Protein AF-A0ABD5MZE3-F1 (afdb_monomer_lite)

Structure (mmCIF, N/CA/C/O backbone):
data_AF-A0ABD5MZE3-F1
#
_entry.id   AF-A0ABD5MZE3-F1
#
loop_
_atom_site.group_PDB
_atom_site.id
_atom_site.type_symbol
_atom_site.label_atom_id
_atom_site.label_alt_id
_atom_site.label_comp_id
_atom_site.label_asym_id
_atom_site.label_entity_id
_atom_site.label_seq_id
_atom_site.pdbx_PDB_ins_code
_atom_site.Cartn_x
_atom_site.Cartn_y
_atom_site.Cartn_z
_atom_site.occupancy
_atom_site.B_iso_or_equiv
_atom_site.auth_seq_id
_atom_site.auth_comp_id
_atom_site.auth_asym_id
_atom_site.auth_atom_id
_atom_site.pdbx_PDB_model_num
ATOM 1 N N . MET A 1 1 ? 18.371 -45.241 86.544 1.00 39.81 1 MET A N 1
ATOM 2 C CA . MET A 1 1 ? 17.590 -46.190 85.713 1.00 39.81 1 MET A CA 1
ATOM 3 C C . MET A 1 1 ? 16.150 -45.702 85.708 1.00 39.81 1 MET A C 1
ATOM 5 O O . MET A 1 1 ? 15.563 -45.629 86.771 1.00 39.81 1 MET A O 1
ATOM 9 N N . LYS A 1 2 ? 15.741 -45.013 84.635 1.00 47.88 2 LYS A N 1
ATOM 10 C CA . LYS A 1 2 ? 14.801 -45.508 83.605 1.00 47.88 2 LYS A CA 1
A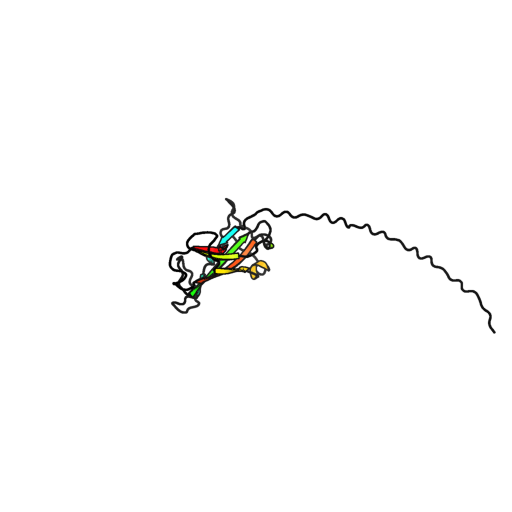TOM 11 C C . LYS A 1 2 ? 13.428 -45.883 84.176 1.00 47.88 2 LYS A C 1
ATOM 13 O O . LYS A 1 2 ? 13.335 -46.931 84.795 1.00 47.88 2 LYS A O 1
ATOM 18 N N . LEU A 1 3 ? 12.415 -45.062 83.879 1.00 40.78 3 LEU A N 1
ATOM 19 C CA . LEU A 1 3 ? 11.068 -45.425 83.389 1.00 40.78 3 LEU A CA 1
ATOM 20 C C . LEU A 1 3 ? 10.283 -44.098 83.211 1.00 40.78 3 LEU A C 1
ATOM 22 O O . LEU A 1 3 ? 10.163 -43.348 84.167 1.00 40.78 3 LEU A O 1
ATOM 26 N N . LEU A 1 4 ? 10.070 -43.593 81.991 1.00 48.19 4 LEU A N 1
ATOM 27 C CA . LEU A 1 4 ? 9.028 -43.942 81.005 1.00 48.19 4 LEU A CA 1
ATOM 28 C C . LEU A 1 4 ? 7.678 -43.240 81.282 1.00 48.19 4 LEU A C 1
ATOM 30 O O . LEU A 1 4 ? 7.154 -43.338 82.382 1.00 48.19 4 LEU A O 1
ATOM 34 N N . ASN A 1 5 ? 7.114 -42.650 80.218 1.00 48.38 5 ASN A N 1
ATOM 35 C CA . ASN A 1 5 ? 5.744 -42.132 80.049 1.00 48.38 5 ASN A CA 1
ATOM 36 C C . ASN A 1 5 ? 5.423 -40.825 80.801 1.00 48.38 5 ASN A C 1
ATOM 38 O O . ASN A 1 5 ? 5.448 -40.759 82.018 1.00 48.38 5 ASN A O 1
ATOM 42 N N . THR A 1 6 ? 5.031 -39.731 80.146 1.00 53.97 6 THR A N 1
ATOM 43 C CA . THR A 1 6 ? 3.863 -39.673 79.256 1.00 53.97 6 THR A CA 1
ATOM 44 C C . THR A 1 6 ? 3.975 -38.447 78.345 1.00 53.97 6 THR A C 1
ATOM 46 O O . THR A 1 6 ? 4.096 -37.319 78.815 1.00 53.97 6 THR A O 1
ATOM 49 N N . ILE A 1 7 ? 3.954 -38.685 77.036 1.00 52.44 7 ILE A N 1
ATOM 50 C CA . ILE A 1 7 ? 3.891 -37.665 75.990 1.00 52.44 7 ILE A CA 1
ATOM 51 C C . ILE A 1 7 ? 2.441 -37.170 75.930 1.00 52.44 7 ILE A C 1
ATOM 53 O O . ILE A 1 7 ? 1.549 -37.934 75.567 1.00 52.44 7 ILE A O 1
ATOM 57 N N . ILE A 1 8 ? 2.196 -35.904 76.272 1.00 54.50 8 ILE A N 1
ATOM 58 C CA . ILE A 1 8 ? 0.940 -35.223 75.936 1.00 54.50 8 ILE A CA 1
ATOM 59 C C . ILE A 1 8 ? 1.116 -34.689 74.514 1.00 54.50 8 ILE A C 1
ATOM 61 O O . ILE A 1 8 ? 1.673 -33.616 74.292 1.00 54.50 8 ILE A O 1
ATOM 65 N N . VAL A 1 9 ? 0.702 -35.500 73.539 1.00 49.22 9 VAL A N 1
ATOM 66 C CA . VAL A 1 9 ? 0.545 -35.080 72.145 1.00 49.22 9 VAL A CA 1
ATOM 67 C C . VAL A 1 9 ? -0.653 -34.137 72.103 1.00 49.22 9 VAL A C 1
ATOM 69 O O . VAL A 1 9 ? -1.803 -34.568 72.154 1.00 49.22 9 VAL A O 1
ATOM 72 N N . LEU A 1 10 ? -0.373 -32.836 72.057 1.00 48.94 10 LEU A N 1
ATOM 73 C CA . LEU A 1 10 ? -1.362 -31.807 71.776 1.00 48.94 10 LEU A CA 1
ATOM 74 C C . LEU A 1 10 ? -1.725 -31.921 70.287 1.00 48.94 10 LEU A C 1
ATOM 76 O O . LEU A 1 10 ? -1.029 -31.405 69.415 1.00 48.94 10 LEU A O 1
ATOM 80 N N . LEU A 1 11 ? -2.779 -32.684 70.001 1.00 49.16 11 LEU A N 1
ATOM 81 C CA . LEU A 1 11 ? -3.374 -32.808 68.677 1.00 49.16 11 LEU A CA 1
ATOM 82 C C . LEU A 1 11 ? -4.042 -31.467 68.335 1.00 49.16 11 LEU A C 1
ATOM 84 O O . LEU A 1 11 ? -5.195 -31.220 68.681 1.00 49.16 11 LEU A O 1
ATOM 88 N N . VAL A 1 12 ? -3.285 -30.569 67.706 1.00 55.06 12 VAL A N 1
ATOM 89 C CA . VAL A 1 12 ? -3.820 -29.362 67.073 1.00 55.06 12 VAL A CA 1
ATOM 90 C C . VAL A 1 12 ? -4.704 -29.835 65.921 1.00 55.06 12 VAL A C 1
ATOM 92 O O . VAL A 1 12 ? -4.203 -30.251 64.879 1.00 55.06 12 VAL A O 1
ATOM 95 N N . LEU A 1 13 ? -6.023 -29.826 66.130 1.00 51.75 13 LEU A N 1
ATOM 96 C CA . LEU A 1 13 ? -6.997 -29.966 65.054 1.00 51.75 13 LEU A CA 1
ATOM 97 C C . LEU A 1 13 ? -6.819 -28.779 64.103 1.00 51.75 13 LEU A C 1
ATOM 99 O O . LEU A 1 13 ? -7.360 -27.698 64.323 1.00 51.75 13 LEU A O 1
ATOM 103 N N . SER A 1 14 ? -6.050 -28.988 63.038 1.00 56.16 14 SER A N 1
ATOM 104 C CA . SER A 1 14 ? -6.080 -28.135 61.862 1.00 56.16 14 SER A CA 1
ATOM 105 C C . SER A 1 14 ? -7.466 -28.262 61.234 1.00 56.16 14 SER A C 1
ATOM 107 O O . SER A 1 14 ? -7.777 -29.258 60.579 1.00 56.16 14 SER A O 1
ATOM 109 N N . THR A 1 15 ? -8.315 -27.263 61.447 1.00 57.91 15 THR A N 1
ATOM 110 C CA . THR A 1 15 ? -9.497 -27.036 60.620 1.00 57.91 15 THR A CA 1
ATOM 111 C C . THR A 1 15 ? -9.011 -26.769 59.199 1.00 57.91 15 THR A C 1
ATOM 113 O O . THR A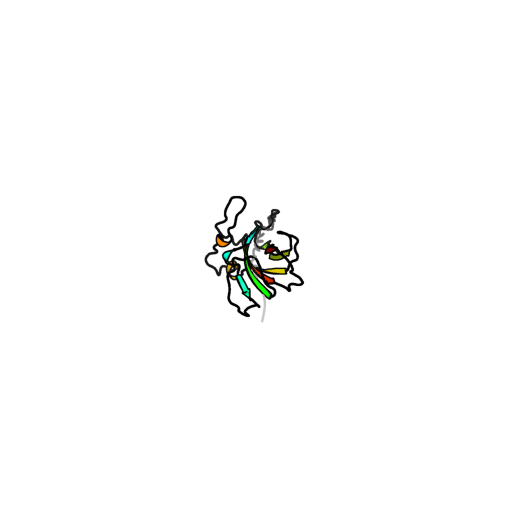 1 15 ? -8.640 -25.645 58.865 1.00 57.91 15 THR A O 1
ATOM 116 N N . ALA A 1 16 ? -8.960 -27.813 58.372 1.00 60.41 16 ALA A N 1
ATOM 117 C CA . ALA A 1 16 ? -8.859 -27.648 56.935 1.00 60.41 16 ALA A CA 1
ATOM 118 C C . ALA A 1 16 ? -10.140 -26.934 56.497 1.00 60.41 16 ALA A C 1
ATOM 120 O O . ALA A 1 16 ? -11.202 -27.545 56.376 1.00 60.41 16 ALA A O 1
ATOM 121 N N . ALA A 1 17 ? -10.056 -25.615 56.343 1.00 59.19 17 ALA A N 1
ATOM 122 C CA . ALA A 1 17 ? -11.059 -24.867 55.619 1.00 59.19 17 ALA A CA 1
ATOM 123 C C . ALA A 1 17 ? -11.023 -25.398 54.185 1.00 59.19 17 ALA A C 1
ATOM 125 O O . ALA A 1 17 ? -10.107 -25.096 53.421 1.00 59.19 17 ALA A O 1
ATOM 126 N N . LEU A 1 18 ? -11.991 -26.245 53.842 1.00 57.44 18 LEU A N 1
ATOM 127 C CA . LEU A 1 18 ? -12.315 -26.549 52.458 1.00 57.44 18 LEU A CA 1
ATOM 128 C C . LEU A 1 18 ? -12.863 -25.253 51.860 1.00 57.44 18 LEU A C 1
ATOM 130 O O . LEU A 1 18 ? -14.063 -24.983 51.891 1.00 57.44 18 LEU A O 1
ATOM 134 N N . ALA A 1 19 ? -11.951 -24.403 51.398 1.00 54.69 19 ALA A N 1
ATOM 135 C CA . ALA A 1 19 ? -12.275 -23.305 50.517 1.00 54.69 19 ALA A CA 1
ATOM 136 C C . ALA A 1 19 ? -12.739 -23.935 49.201 1.00 54.69 19 ALA A C 1
ATOM 138 O O . ALA A 1 19 ? -11.934 -24.264 48.334 1.00 54.69 19 ALA A O 1
ATOM 139 N N . ASN A 1 20 ? -14.047 -24.158 49.085 1.00 55.47 20 ASN A N 1
ATOM 140 C CA . ASN A 1 20 ? -14.674 -24.379 47.794 1.00 55.47 20 ASN A CA 1
ATOM 141 C C . ASN A 1 20 ? -14.509 -23.075 47.017 1.00 55.47 20 ASN A C 1
ATOM 143 O O . ASN A 1 20 ? -15.253 -22.117 47.228 1.00 55.47 20 ASN A O 1
ATOM 147 N N . THR A 1 21 ? -13.493 -23.017 46.162 1.00 57.34 21 THR A N 1
ATOM 148 C CA . THR A 1 21 ? -13.408 -21.989 45.136 1.00 57.34 21 THR A CA 1
ATOM 149 C C . THR A 1 21 ? -14.650 -22.132 44.254 1.00 57.34 21 THR A C 1
ATOM 151 O O . THR A 1 21 ? -14.897 -23.221 43.726 1.00 57.34 21 THR A O 1
ATOM 154 N N . PRO A 1 22 ? -15.490 -21.093 44.102 1.00 57.47 22 PRO A N 1
ATOM 155 C CA . PRO A 1 22 ? -16.496 -21.125 43.059 1.00 57.47 22 PRO A CA 1
ATOM 156 C C . PRO A 1 22 ? -15.753 -21.229 41.727 1.00 57.47 22 PRO A C 1
ATOM 158 O O . PRO A 1 22 ? -14.957 -20.363 41.372 1.00 57.47 22 PRO A O 1
ATOM 161 N N . SER A 1 23 ? -15.980 -22.333 41.018 1.00 54.09 23 SER A N 1
ATOM 162 C CA . SER A 1 23 ? -15.580 -22.487 39.626 1.00 54.09 23 SER A CA 1
ATOM 163 C C . SER A 1 23 ? -16.322 -21.431 38.810 1.00 54.09 23 SER A C 1
ATOM 165 O O . SER A 1 23 ? -17.476 -21.616 38.430 1.00 54.09 23 SER A O 1
ATOM 167 N N . THR A 1 24 ? -15.675 -20.301 38.542 1.00 58.53 24 THR A N 1
ATOM 168 C CA . THR A 1 24 ? -16.068 -19.392 37.461 1.00 58.53 24 THR A CA 1
ATOM 169 C C . THR A 1 24 ? -15.515 -19.954 36.151 1.00 58.53 24 THR A C 1
ATOM 171 O O . THR A 1 24 ? -14.656 -19.358 35.513 1.00 58.53 24 THR A O 1
ATOM 174 N N . GLY A 1 25 ? -15.951 -21.165 35.795 1.00 50.44 25 GLY A N 1
ATOM 175 C CA . GLY A 1 25 ? -15.570 -21.874 34.569 1.00 50.44 25 GLY A CA 1
ATOM 176 C C . GLY A 1 25 ? -16.603 -21.750 33.446 1.00 50.44 25 GLY A C 1
ATOM 177 O O . GLY A 1 25 ? -16.594 -22.548 32.518 1.00 50.44 25 GLY A O 1
ATOM 178 N N . GLY A 1 26 ? -17.530 -20.796 33.546 1.00 54.84 26 GLY A N 1
ATOM 179 C CA . GLY A 1 26 ? -18.487 -20.472 32.491 1.00 54.84 26 GLY A CA 1
ATOM 180 C C . GLY A 1 26 ? -17.958 -19.327 31.644 1.00 54.84 26 GLY A C 1
ATOM 181 O O . GLY A 1 26 ? -18.469 -18.216 31.744 1.00 54.84 26 GLY A O 1
ATOM 182 N N . GLY A 1 27 ? -16.907 -19.579 30.862 1.00 54.22 27 GLY A N 1
ATOM 183 C CA . GLY A 1 27 ? -16.512 -18.656 29.807 1.00 54.22 27 GLY A CA 1
ATOM 184 C C . GLY A 1 27 ? -17.654 -18.586 28.804 1.00 54.22 27 GLY A C 1
ATOM 185 O O . GLY A 1 27 ? -17.896 -19.546 28.075 1.00 54.22 27 GLY A O 1
ATOM 186 N N . VAL A 1 28 ? -18.400 -17.484 28.810 1.00 60.72 28 VAL A N 1
ATOM 187 C CA . VAL A 1 28 ? -19.284 -17.150 27.698 1.00 60.72 28 VAL A CA 1
ATOM 188 C C . VAL A 1 28 ? -18.354 -16.961 26.509 1.00 60.72 28 VAL A C 1
ATOM 190 O O . VAL A 1 28 ? -17.601 -15.992 26.468 1.00 60.72 28 VAL A O 1
ATOM 193 N N . GLY A 1 29 ? -18.323 -17.940 25.606 1.00 56.31 29 GLY A N 1
ATOM 194 C CA . GLY A 1 29 ? -17.610 -17.802 24.346 1.00 56.31 29 GLY A CA 1
ATOM 195 C C . GLY A 1 29 ? -18.248 -16.644 23.599 1.00 56.31 29 GLY A C 1
ATOM 196 O O . GLY A 1 29 ? -19.368 -16.775 23.111 1.00 56.31 29 GLY A O 1
ATOM 197 N N . VAL A 1 30 ? -17.580 -15.494 23.585 1.00 65.25 30 VAL A N 1
ATOM 198 C CA . VAL A 1 30 ? -17.954 -14.395 22.704 1.00 65.25 30 VAL A CA 1
ATOM 199 C C . VAL A 1 30 ? -17.652 -14.893 21.299 1.00 65.25 30 VAL A C 1
ATOM 201 O O . VAL A 1 30 ? -16.492 -15.059 20.928 1.00 65.25 30 VAL A O 1
ATOM 204 N N . VAL A 1 31 ? -18.702 -15.234 20.559 1.00 64.12 31 VAL A N 1
ATOM 205 C CA . VAL A 1 31 ? -18.590 -15.515 19.131 1.00 64.12 31 VAL A CA 1
ATOM 206 C C . VAL A 1 31 ? -18.522 -14.154 18.456 1.00 64.12 31 VAL A C 1
ATOM 208 O O . VAL A 1 31 ? -19.516 -13.435 18.413 1.00 64.12 31 VAL A O 1
ATOM 211 N N . VAL A 1 32 ? -17.325 -13.772 18.021 1.00 69.25 32 VAL A N 1
ATOM 212 C CA . VAL A 1 32 ? -17.129 -12.598 17.171 1.00 69.25 32 VAL A CA 1
ATOM 213 C C . VAL A 1 32 ? -17.484 -13.039 15.756 1.00 69.25 32 VAL A C 1
ATOM 215 O O . VAL A 1 32 ? -16.751 -13.814 15.144 1.00 69.25 32 VAL A O 1
ATOM 218 N N . GLU A 1 33 ? -18.658 -12.634 15.280 1.00 68.88 33 GLU A N 1
ATOM 219 C CA . GLU A 1 33 ? -19.059 -12.832 13.889 1.00 68.88 33 GLU A CA 1
ATOM 220 C C . GLU A 1 33 ? -18.421 -11.719 13.049 1.00 68.88 33 GLU A C 1
ATOM 222 O O . GLU A 1 33 ? -18.617 -10.542 13.339 1.00 68.88 33 GLU A O 1
ATOM 227 N N . THR A 1 34 ? -17.620 -12.089 12.048 1.00 75.12 34 THR A N 1
ATOM 228 C CA . THR A 1 34 ? -17.064 -11.152 11.061 1.00 75.12 34 THR A CA 1
ATOM 229 C C . THR A 1 34 ? -18.099 -10.895 9.971 1.00 75.12 34 THR A C 1
ATOM 231 O O . THR A 1 34 ? -18.736 -11.840 9.497 1.00 75.12 34 THR A O 1
ATOM 234 N N . GLU A 1 35 ? -18.260 -9.642 9.559 1.00 76.81 35 GLU A N 1
ATOM 235 C CA . GLU A 1 35 ? -19.112 -9.278 8.425 1.00 76.81 35 GLU A CA 1
ATOM 236 C C . GLU A 1 35 ? -18.376 -9.577 7.110 1.00 76.81 35 GLU A C 1
ATOM 238 O O . GLU A 1 35 ? -17.153 -9.462 7.037 1.00 76.81 35 GLU A O 1
ATOM 243 N N . ASP A 1 36 ? -19.104 -9.969 6.061 1.00 80.94 36 ASP A N 1
ATOM 244 C CA . ASP A 1 36 ? -18.521 -10.087 4.721 1.00 80.94 36 ASP A CA 1
ATOM 245 C C . ASP A 1 36 ? -18.242 -8.676 4.184 1.00 80.94 36 ASP A C 1
ATOM 247 O O . ASP A 1 36 ? -19.153 -7.962 3.757 1.00 80.94 36 ASP A O 1
ATOM 251 N N . PHE A 1 37 ? -16.986 -8.247 4.291 1.00 85.06 37 PHE A N 1
ATOM 252 C CA . PHE A 1 37 ? -16.518 -6.934 3.873 1.00 85.06 37 PHE A CA 1
ATOM 253 C C . PHE A 1 37 ? -15.337 -7.110 2.926 1.00 85.06 37 PHE A C 1
ATOM 255 O O . PHE A 1 37 ? -14.361 -7.778 3.257 1.00 85.06 37 PHE A O 1
ATOM 262 N N . VAL A 1 38 ? -15.438 -6.517 1.737 1.00 88.12 38 VAL A N 1
ATOM 263 C CA . VAL A 1 38 ? -14.321 -6.462 0.792 1.00 88.12 38 VAL A CA 1
ATOM 264 C C . VAL A 1 38 ? -13.418 -5.311 1.229 1.00 88.12 38 VAL A C 1
ATOM 266 O O . VAL A 1 38 ? -13.930 -4.189 1.315 1.00 88.12 38 VAL A O 1
ATOM 269 N N . PRO A 1 39 ? -12.124 -5.558 1.505 1.00 91.19 39 PRO A N 1
ATOM 270 C CA . PRO A 1 39 ? -11.196 -4.499 1.865 1.00 91.19 39 PRO A CA 1
ATOM 271 C C . PRO A 1 39 ? -11.212 -3.362 0.845 1.00 91.19 39 PRO A C 1
ATOM 273 O O . PRO A 1 39 ? -11.364 -3.576 -0.361 1.00 91.19 39 PRO A O 1
ATOM 276 N N . LEU A 1 40 ? -11.085 -2.141 1.347 1.00 93.56 40 LEU A N 1
ATOM 277 C CA . LEU A 1 40 ? -10.988 -0.943 0.526 1.00 93.56 40 LEU A CA 1
ATOM 278 C C . LEU A 1 40 ? -9.527 -0.532 0.430 1.00 93.56 40 LEU A C 1
ATOM 280 O O . LEU A 1 40 ? -8.804 -0.609 1.418 1.00 93.56 40 LEU A O 1
ATOM 284 N N . ILE A 1 41 ? -9.117 -0.080 -0.750 1.00 93.56 41 ILE A N 1
ATOM 285 C CA . ILE A 1 41 ? -7.751 0.349 -1.020 1.00 93.56 41 ILE A CA 1
ATOM 286 C C . ILE A 1 41 ? -7.753 1.721 -1.688 1.00 93.56 41 ILE A C 1
ATOM 288 O O . ILE A 1 41 ? -8.528 1.977 -2.614 1.00 93.56 41 ILE A O 1
ATOM 292 N N . TRP A 1 42 ? -6.879 2.604 -1.216 1.00 94.56 42 TRP A N 1
ATOM 293 C CA . TRP A 1 42 ? -6.665 3.933 -1.777 1.00 94.56 42 TRP A CA 1
ATOM 294 C C . TRP A 1 42 ? -5.176 4.162 -2.004 1.00 94.56 42 TRP A C 1
ATOM 296 O O . TRP A 1 42 ? -4.354 3.840 -1.151 1.00 94.56 42 TRP A O 1
ATOM 306 N N . MET A 1 43 ? 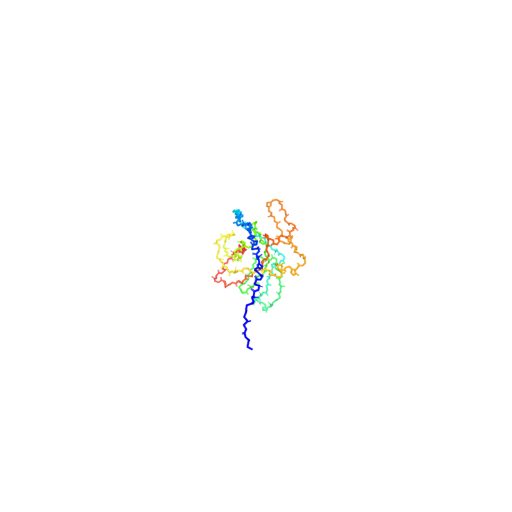-4.827 4.709 -3.163 1.00 91.38 43 MET A N 1
ATOM 307 C CA . MET A 1 43 ? -3.446 5.009 -3.531 1.00 91.38 43 MET A CA 1
ATOM 308 C C . MET A 1 43 ? -3.091 6.433 -3.107 1.00 91.38 43 MET A C 1
ATOM 310 O O . MET A 1 43 ? -3.902 7.342 -3.272 1.00 91.38 43 MET A O 1
ATOM 314 N N . ASP A 1 44 ? -1.878 6.626 -2.596 1.00 90.06 44 ASP A N 1
ATOM 315 C CA . ASP A 1 44 ? -1.309 7.959 -2.410 1.00 90.06 44 ASP A CA 1
ATOM 316 C C . ASP A 1 44 ? -0.644 8.415 -3.715 1.00 90.06 44 ASP A C 1
ATOM 318 O O . ASP A 1 44 ? 0.439 7.944 -4.083 1.00 90.06 44 ASP A O 1
ATOM 322 N N . ASP A 1 45 ? -1.314 9.335 -4.410 1.00 79.75 45 ASP A N 1
ATOM 323 C CA . ASP A 1 45 ? -0.855 9.899 -5.681 1.00 79.75 45 ASP A CA 1
ATOM 324 C C . ASP A 1 45 ? 0.483 10.654 -5.549 1.00 79.75 45 ASP A C 1
ATOM 326 O O . ASP A 1 45 ? 1.258 10.684 -6.510 1.00 79.75 45 ASP A O 1
ATOM 330 N N . ASP A 1 46 ? 0.785 11.221 -4.377 1.00 81.25 46 ASP A N 1
ATOM 331 C CA . ASP A 1 46 ? 1.987 12.027 -4.136 1.00 81.25 46 ASP A CA 1
ATOM 332 C C . ASP A 1 46 ? 3.223 11.154 -3.859 1.00 81.25 46 ASP A C 1
ATOM 334 O O . ASP A 1 46 ? 4.357 11.573 -4.097 1.00 81.25 46 ASP A O 1
ATOM 338 N N . THR A 1 47 ? 3.034 9.915 -3.396 1.00 79.12 47 THR A N 1
ATOM 339 C CA . THR A 1 47 ? 4.154 8.987 -3.127 1.00 79.12 4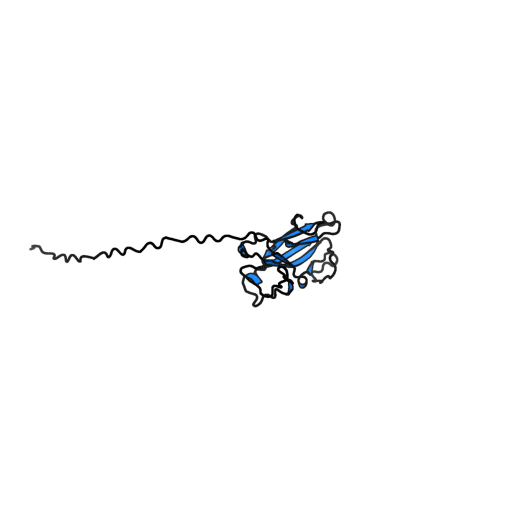7 THR A CA 1
ATOM 340 C C . THR A 1 47 ? 4.625 8.209 -4.344 1.00 79.12 47 THR A C 1
ATOM 342 O O . THR A 1 47 ? 5.653 7.532 -4.269 1.00 79.12 47 THR A O 1
ATOM 345 N N . ARG A 1 48 ? 3.904 8.275 -5.467 1.00 79.88 48 ARG A N 1
ATOM 346 C CA . ARG A 1 48 ? 4.239 7.490 -6.653 1.00 79.88 48 ARG A CA 1
ATOM 347 C C . ARG A 1 48 ? 5.503 8.023 -7.323 1.00 79.88 48 ARG A C 1
ATOM 349 O O . ARG A 1 48 ? 5.475 8.991 -8.084 1.00 79.88 48 ARG A O 1
ATOM 356 N N . VAL A 1 49 ? 6.617 7.333 -7.103 1.00 79.19 49 VAL A N 1
ATOM 357 C CA . VAL A 1 49 ? 7.942 7.741 -7.584 1.00 79.19 49 VAL A CA 1
ATOM 358 C C . VAL A 1 49 ? 8.621 6.646 -8.395 1.00 79.19 49 VAL A C 1
ATOM 360 O O . VAL A 1 49 ? 8.509 5.457 -8.107 1.00 79.19 49 VAL A O 1
ATOM 363 N N . VAL A 1 50 ? 9.382 7.055 -9.412 1.00 76.00 50 VAL A N 1
ATOM 364 C CA . VAL A 1 50 ? 10.304 6.163 -10.128 1.00 76.00 50 VAL A CA 1
ATOM 365 C C . VAL A 1 50 ? 11.660 6.223 -9.425 1.00 76.00 50 VAL A C 1
ATOM 367 O O . VAL A 1 50 ? 12.285 7.285 -9.376 1.00 76.00 50 VAL A O 1
ATOM 370 N N . ARG A 1 51 ? 12.114 5.098 -8.866 1.00 69.81 51 ARG A N 1
ATOM 371 C CA . ARG A 1 51 ? 13.368 5.000 -8.090 1.00 69.81 51 ARG A CA 1
ATOM 372 C C . ARG A 1 51 ? 14.593 4.661 -8.922 1.00 69.81 51 ARG A C 1
ATOM 374 O O . ARG A 1 51 ? 15.706 5.047 -8.565 1.00 69.81 51 ARG A O 1
ATOM 381 N N . HIS A 1 52 ? 14.398 3.931 -10.011 1.00 66.62 52 HIS A N 1
ATOM 382 C CA . HIS A 1 52 ? 15.478 3.498 -10.883 1.00 66.62 52 HIS A CA 1
ATOM 383 C C . HIS A 1 52 ? 15.090 3.759 -12.331 1.00 66.62 52 HIS A C 1
ATOM 385 O O . HIS A 1 52 ? 14.039 3.299 -12.765 1.00 66.62 52 HIS A O 1
ATOM 391 N N . ASN A 1 53 ? 15.932 4.490 -13.064 1.00 65.25 53 ASN A N 1
ATOM 392 C CA . ASN A 1 53 ? 15.787 4.684 -14.501 1.00 65.25 53 ASN A CA 1
ATOM 393 C C . ASN A 1 53 ? 17.025 4.125 -15.226 1.00 65.25 53 ASN A C 1
ATOM 395 O O . ASN A 1 53 ? 18.094 4.745 -15.219 1.00 65.25 53 ASN A O 1
ATOM 399 N N . PRO A 1 54 ? 16.914 2.973 -15.908 1.00 62.38 54 PRO A N 1
ATOM 400 C CA . PRO A 1 54 ? 18.053 2.378 -16.599 1.00 62.38 54 PRO A CA 1
ATOM 401 C C . PRO A 1 54 ? 18.527 3.202 -17.808 1.00 62.38 54 PRO A C 1
ATOM 403 O O . PRO A 1 54 ? 19.649 2.998 -18.273 1.00 62.38 54 PRO A O 1
ATOM 406 N N . ALA A 1 55 ? 17.724 4.148 -18.316 1.00 63.34 55 ALA A N 1
ATOM 407 C CA . ALA A 1 55 ? 18.098 4.982 -19.459 1.00 63.34 55 ALA A CA 1
ATOM 408 C C . ALA A 1 55 ? 19.178 6.028 -19.128 1.00 63.34 55 ALA A C 1
ATOM 410 O O . ALA A 1 55 ? 19.956 6.401 -20.008 1.00 63.34 55 ALA A O 1
ATOM 411 N N . ASP A 1 56 ? 19.236 6.502 -17.882 1.00 64.31 56 ASP A N 1
ATOM 412 C CA . ASP A 1 56 ? 20.250 7.456 -17.411 1.00 64.31 56 ASP A CA 1
ATOM 413 C C . ASP A 1 56 ? 21.187 6.867 -16.342 1.00 64.31 56 ASP A C 1
ATOM 415 O O . ASP A 1 56 ? 22.200 7.488 -16.006 1.00 64.31 56 ASP A O 1
ATOM 419 N N . GLY A 1 57 ? 20.898 5.653 -15.855 1.00 63.56 57 GLY A N 1
ATOM 420 C CA . GLY A 1 57 ? 21.682 4.965 -14.828 1.00 63.56 57 GLY A CA 1
ATOM 421 C C . GLY A 1 57 ? 21.651 5.675 -13.474 1.00 63.56 57 GLY A C 1
ATOM 422 O O . GLY A 1 57 ? 22.516 5.423 -12.630 1.00 63.56 57 GLY A O 1
ATOM 423 N N . SER A 1 58 ? 20.709 6.601 -13.281 1.00 62.38 58 SER A N 1
ATOM 424 C CA . SER A 1 58 ? 20.564 7.371 -12.059 1.00 62.38 58 SER A CA 1
ATOM 425 C C . SER A 1 58 ? 19.562 6.714 -11.109 1.00 62.38 58 SER A C 1
ATOM 427 O O . SER A 1 58 ? 18.572 6.106 -11.511 1.00 62.38 58 SER A O 1
ATOM 429 N N . TRP A 1 59 ? 19.833 6.880 -9.817 1.00 63.47 59 TRP A N 1
ATOM 430 C CA . TRP A 1 59 ? 18.899 6.597 -8.722 1.00 63.47 59 TRP A CA 1
ATOM 431 C C . TRP A 1 59 ? 18.124 7.861 -8.324 1.00 63.47 59 TRP A C 1
ATOM 433 O O . TRP A 1 59 ? 17.699 8.007 -7.178 1.00 63.47 59 TRP A O 1
ATOM 443 N N . GLN A 1 60 ? 18.062 8.854 -9.220 1.00 60.06 60 GLN A N 1
ATOM 444 C CA . GLN A 1 60 ? 17.384 10.108 -8.927 1.00 60.06 60 GLN A CA 1
ATOM 445 C C . GLN A 1 60 ? 15.878 9.886 -8.999 1.00 60.06 60 GLN A C 1
ATOM 447 O O . GLN A 1 60 ? 15.355 9.471 -10.028 1.00 60.06 60 GLN A O 1
ATOM 452 N N . LEU A 1 61 ? 15.202 10.205 -7.896 1.00 57.75 61 LEU A N 1
ATOM 453 C CA . LEU A 1 61 ? 13.750 10.252 -7.814 1.00 57.75 61 LEU A CA 1
ATOM 454 C C . LEU A 1 61 ? 13.258 11.339 -8.772 1.00 57.75 61 LEU A C 1
ATOM 456 O O . LEU A 1 61 ? 13.461 12.530 -8.524 1.00 57.75 61 LEU A O 1
ATOM 460 N N . VAL A 1 62 ? 12.664 10.933 -9.890 1.00 63.41 62 VAL A N 1
ATOM 461 C CA . VAL A 1 62 ? 11.993 11.857 -10.806 1.00 63.41 62 VAL A CA 1
ATOM 462 C C . VAL A 1 62 ? 10.501 11.610 -10.669 1.00 63.41 62 VAL A C 1
ATOM 464 O O . VAL A 1 62 ? 9.982 10.618 -11.179 1.00 63.41 62 VAL A O 1
ATOM 467 N N . GLU A 1 63 ? 9.809 12.518 -9.984 1.00 57.31 63 GLU A N 1
ATOM 468 C CA . GLU A 1 63 ? 8.348 12.582 -10.026 1.00 57.31 63 GLU A CA 1
ATOM 469 C C . GLU A 1 63 ? 7.910 12.762 -11.487 1.00 57.31 63 GLU A C 1
ATOM 471 O O . GLU A 1 63 ? 8.374 13.663 -12.200 1.00 57.31 63 GLU A O 1
ATOM 476 N N . ARG A 1 64 ? 7.047 11.866 -11.970 1.00 62.00 64 ARG A N 1
ATOM 477 C CA . ARG A 1 64 ? 6.550 11.879 -13.348 1.00 62.00 64 ARG A CA 1
ATOM 478 C C . ARG A 1 64 ? 5.034 11.977 -13.349 1.00 62.00 64 ARG A C 1
ATOM 480 O O . ARG A 1 64 ? 4.344 11.123 -12.820 1.00 62.00 64 ARG A O 1
ATOM 487 N N . ILE A 1 65 ? 4.531 12.988 -14.057 1.00 57.44 65 ILE A N 1
ATOM 488 C CA . ILE A 1 65 ? 3.094 13.190 -14.310 1.00 57.44 65 ILE A CA 1
ATOM 489 C C . ILE A 1 65 ? 2.569 12.184 -15.363 1.00 57.44 65 ILE A C 1
ATOM 491 O O . ILE A 1 65 ? 1.366 11.994 -15.521 1.00 57.44 65 ILE A O 1
ATOM 495 N N . SER A 1 66 ? 3.462 11.537 -16.121 1.00 63.25 66 SER A N 1
ATOM 496 C CA . SER A 1 66 ? 3.098 10.606 -17.195 1.00 63.25 66 SER A CA 1
ATOM 497 C C . SER A 1 66 ? 2.931 9.169 -16.689 1.00 63.25 66 SER A C 1
ATOM 499 O O . SER A 1 66 ? 3.805 8.656 -16.003 1.00 63.25 66 SER A O 1
ATOM 501 N N . ASN A 1 67 ? 1.869 8.483 -17.121 1.00 64.38 67 ASN A N 1
ATOM 502 C CA . ASN A 1 67 ? 1.527 7.114 -16.703 1.00 64.38 67 ASN A CA 1
ATOM 503 C C . ASN A 1 67 ? 2.210 5.997 -17.531 1.00 64.38 67 ASN A C 1
ATOM 505 O O . ASN A 1 67 ? 1.606 4.958 -17.774 1.00 64.38 67 ASN A O 1
ATOM 509 N N . TYR A 1 68 ? 3.429 6.214 -18.032 1.00 68.81 68 TYR A N 1
ATOM 510 C CA . TYR A 1 68 ? 4.196 5.175 -18.734 1.00 68.81 68 TYR A CA 1
ATOM 511 C C . TYR A 1 68 ? 5.446 4.809 -17.937 1.00 68.81 68 TYR A C 1
ATOM 513 O O . TYR A 1 68 ? 6.001 5.651 -17.232 1.00 68.81 68 TYR A O 1
ATOM 521 N N . ALA A 1 69 ? 5.900 3.571 -18.104 1.00 74.06 69 ALA A N 1
ATOM 522 C CA . ALA A 1 69 ? 7.099 3.045 -17.475 1.00 74.06 69 ALA A CA 1
ATOM 523 C C . ALA A 1 69 ? 7.961 2.308 -18.506 1.00 74.06 69 ALA A C 1
ATOM 525 O O . ALA A 1 69 ? 7.438 1.742 -19.471 1.00 74.06 69 ALA A O 1
ATOM 526 N N . PHE A 1 70 ? 9.277 2.354 -18.332 1.00 73.56 70 PHE A N 1
ATOM 527 C CA . PHE A 1 70 ? 10.239 1.675 -19.195 1.00 73.56 70 PHE A CA 1
ATOM 528 C C . PHE A 1 70 ? 10.762 0.392 -18.551 1.00 73.56 70 PHE A C 1
ATOM 530 O O . PHE A 1 70 ? 10.832 0.272 -17.334 1.00 73.56 70 PHE A O 1
ATOM 537 N N . GLU A 1 71 ? 11.172 -0.555 -19.394 1.00 77.38 71 GLU A N 1
ATOM 538 C CA . GLU A 1 71 ? 11.843 -1.787 -18.973 1.00 77.38 71 GLU A CA 1
ATOM 539 C C . GLU A 1 71 ? 13.004 -1.487 -18.013 1.00 77.38 71 GLU A C 1
ATOM 541 O O . GLU A 1 71 ? 13.883 -0.679 -18.325 1.00 77.38 71 GLU A O 1
ATOM 546 N N . GLY A 1 72 ? 13.000 -2.158 -16.860 1.00 78.44 72 GLY A N 1
ATOM 547 C CA . GLY A 1 72 ? 13.971 -2.011 -15.779 1.00 78.44 72 GLY A CA 1
ATOM 548 C C . GLY A 1 72 ? 13.736 -0.813 -14.853 1.00 78.44 72 GLY A C 1
ATOM 549 O O . GLY A 1 72 ? 14.554 -0.593 -13.954 1.00 78.44 72 GLY A O 1
ATOM 550 N N . GLU A 1 73 ? 12.667 -0.033 -15.052 1.00 81.94 73 GLU A N 1
ATOM 551 C CA . GLU A 1 73 ? 12.249 0.969 -14.071 1.00 81.94 73 GLU A CA 1
ATOM 552 C C . GLU A 1 73 ? 11.595 0.309 -12.855 1.00 81.94 73 GLU A C 1
ATOM 554 O O . GLU A 1 73 ? 10.839 -0.653 -12.985 1.00 81.94 73 GLU A O 1
ATOM 559 N N . THR A 1 74 ? 11.867 0.859 -11.672 1.00 84.69 74 THR A N 1
ATOM 560 C CA . THR A 1 74 ? 11.174 0.486 -10.433 1.00 84.69 74 THR A CA 1
ATOM 561 C C . THR A 1 74 ? 10.305 1.649 -9.986 1.00 84.69 74 THR A C 1
ATOM 563 O O . THR A 1 74 ? 10.801 2.769 -9.826 1.00 84.69 74 THR A O 1
ATOM 566 N N . ILE A 1 75 ? 9.019 1.378 -9.802 1.00 85.62 75 ILE A N 1
ATOM 567 C CA . ILE A 1 75 ? 8.016 2.318 -9.312 1.00 85.62 75 ILE A CA 1
ATOM 568 C C . ILE A 1 75 ? 7.687 1.921 -7.882 1.00 85.62 75 ILE A C 1
ATOM 570 O O . ILE A 1 75 ? 7.427 0.751 -7.619 1.00 85.62 75 ILE A O 1
ATOM 574 N N . GLU A 1 76 ? 7.676 2.891 -6.983 1.00 89.19 76 GLU A N 1
ATOM 575 C CA . GLU A 1 76 ? 7.245 2.701 -5.602 1.00 89.19 76 GLU A CA 1
ATOM 576 C C . GLU A 1 76 ? 6.135 3.690 -5.267 1.00 89.19 76 GLU A C 1
ATOM 578 O O . GLU A 1 76 ? 6.143 4.818 -5.765 1.00 89.19 76 GLU A O 1
ATOM 583 N N . TRP A 1 77 ? 5.166 3.254 -4.471 1.00 91.12 77 TRP A N 1
ATOM 584 C CA . TRP A 1 77 ? 4.070 4.084 -3.973 1.00 91.12 77 TRP A CA 1
ATOM 585 C C . TRP A 1 77 ? 3.469 3.461 -2.717 1.00 91.12 77 TRP A C 1
ATOM 587 O O . TRP A 1 77 ? 3.658 2.275 -2.446 1.00 91.12 77 TRP A O 1
ATOM 597 N N . GLN A 1 78 ? 2.716 4.262 -1.973 1.00 93.62 78 GLN A N 1
ATOM 598 C CA . GLN A 1 78 ? 2.006 3.811 -0.786 1.00 93.62 78 GLN A CA 1
ATOM 599 C C . GLN A 1 78 ? 0.521 3.617 -1.074 1.00 93.62 78 GLN A C 1
ATOM 601 O O . GLN A 1 78 ? -0.088 4.342 -1.870 1.00 93.62 78 GLN A O 1
ATOM 606 N N . VAL A 1 79 ? -0.073 2.649 -0.385 1.00 94.94 79 VAL A N 1
ATOM 607 C CA . VAL A 1 79 ? -1.519 2.417 -0.390 1.00 94.94 79 VAL A CA 1
ATOM 608 C C . VAL A 1 79 ? -2.047 2.350 1.036 1.00 94.94 79 VAL A C 1
ATOM 610 O O . VAL A 1 79 ? -1.413 1.767 1.911 1.00 94.94 79 VAL A O 1
ATOM 613 N N . LEU A 1 80 ? -3.212 2.947 1.264 1.00 96.38 80 LEU A N 1
ATOM 614 C CA . LEU A 1 80 ? -3.997 2.799 2.482 1.00 96.38 80 LEU A CA 1
ATOM 615 C C . LEU A 1 80 ? -5.015 1.690 2.245 1.00 96.38 80 LEU A C 1
ATOM 617 O O . LEU A 1 80 ? -5.838 1.795 1.334 1.00 96.38 80 LEU A O 1
ATOM 621 N N . VAL A 1 81 ? -4.973 0.652 3.070 1.00 96.38 81 VAL A N 1
ATOM 622 C CA . VAL A 1 81 ? -5.909 -0.471 3.032 1.00 96.38 81 VAL A CA 1
ATOM 623 C C . VAL A 1 81 ? -6.752 -0.447 4.297 1.00 96.38 81 VAL A C 1
ATOM 625 O O . VAL A 1 81 ? -6.221 -0.263 5.389 1.00 96.38 81 VAL A O 1
ATOM 628 N N . MET A 1 82 ? -8.060 -0.640 4.154 1.00 95.62 82 MET A N 1
ATOM 629 C CA . MET A 1 82 ? -9.001 -0.727 5.266 1.00 95.62 82 MET A CA 1
ATOM 630 C C . MET A 1 82 ? -9.824 -2.009 5.189 1.00 95.62 82 MET A C 1
ATOM 632 O O . MET A 1 82 ? -10.473 -2.279 4.176 1.00 95.62 82 MET A O 1
ATOM 636 N N . ASP A 1 83 ? -9.895 -2.731 6.303 1.00 94.38 83 ASP A N 1
ATOM 637 C CA . ASP A 1 83 ? -10.846 -3.817 6.528 1.00 94.38 83 ASP A CA 1
ATOM 638 C C . ASP A 1 83 ? -11.633 -3.542 7.816 1.00 94.38 83 ASP A C 1
ATOM 640 O O . ASP A 1 83 ? -11.073 -3.400 8.902 1.00 94.38 83 ASP A O 1
ATOM 644 N N . LYS A 1 84 ? -12.965 -3.499 7.712 1.00 92.56 84 LYS A N 1
ATOM 645 C CA . LYS A 1 84 ? -13.850 -3.300 8.871 1.00 92.56 84 LYS A CA 1
ATOM 646 C C . LYS A 1 84 ? -13.730 -4.398 9.926 1.00 92.56 84 LYS A C 1
ATOM 648 O O . LYS A 1 84 ? -14.120 -4.177 11.069 1.00 92.56 84 LYS A O 1
ATOM 653 N N . ASN A 1 85 ? -13.256 -5.581 9.545 1.00 91.50 85 ASN A N 1
ATOM 654 C CA . ASN A 1 85 ? -13.070 -6.703 10.457 1.00 91.50 85 ASN A CA 1
ATOM 655 C C . ASN A 1 85 ? -11.719 -6.682 11.183 1.00 91.50 85 ASN A C 1
ATOM 657 O O . ASN A 1 85 ? -11.477 -7.584 11.988 1.00 91.50 85 ASN A O 1
ATOM 661 N N . GLY A 1 86 ? -10.877 -5.690 10.895 1.00 91.19 86 GLY A N 1
ATOM 662 C CA . GLY A 1 86 ? -9.573 -5.503 11.506 1.00 91.19 86 GLY A CA 1
ATOM 663 C C . GLY A 1 86 ? -8.423 -5.731 10.530 1.00 91.19 86 GLY A C 1
ATOM 664 O O . GLY A 1 86 ? -8.496 -6.576 9.633 1.00 91.19 86 GLY A O 1
ATOM 665 N N . VAL A 1 87 ? -7.335 -4.993 10.733 1.00 91.56 87 VAL A N 1
ATOM 666 C CA . VAL A 1 87 ? -6.105 -5.078 9.935 1.00 91.56 87 VAL A CA 1
ATOM 667 C C . VAL A 1 87 ? -5.534 -6.497 9.906 1.00 91.56 87 VAL A C 1
ATOM 669 O O . VAL A 1 87 ? -5.007 -6.942 8.891 1.00 91.56 87 VAL A O 1
ATOM 672 N N . GLU A 1 88 ? -5.715 -7.282 10.972 1.00 89.75 88 GLU A N 1
ATOM 673 C CA . GLU A 1 88 ? -5.232 -8.664 11.047 1.00 89.75 88 GLU A CA 1
ATOM 674 C C . GLU A 1 88 ? -5.991 -9.639 10.132 1.00 89.75 88 GLU A C 1
ATOM 676 O O . GLU A 1 88 ? -5.628 -10.817 10.031 1.00 89.75 88 GLU A O 1
ATOM 681 N N . LYS A 1 89 ? -7.084 -9.186 9.505 1.00 90.75 89 LYS A N 1
ATOM 682 C CA . LYS A 1 89 ? -7.839 -9.944 8.500 1.00 90.75 89 LYS A CA 1
ATOM 683 C C . LYS A 1 89 ? -7.329 -9.709 7.082 1.00 90.75 89 LYS A C 1
ATOM 685 O O . LYS A 1 89 ? -7.571 -10.572 6.231 1.00 90.75 89 LYS A O 1
ATOM 690 N N . ILE A 1 90 ? -6.568 -8.636 6.857 1.00 90.75 90 ILE A N 1
ATOM 691 C CA . ILE A 1 90 ? -5.865 -8.387 5.600 1.00 90.75 90 ILE A CA 1
ATOM 692 C C . ILE A 1 90 ? -4.789 -9.468 5.458 1.00 90.75 90 ILE A C 1
ATOM 694 O O . ILE A 1 90 ? -3.875 -9.579 6.274 1.00 90.75 90 ILE A O 1
ATOM 698 N N . ARG A 1 91 ? -4.948 -10.342 4.460 1.00 89.62 91 ARG A N 1
ATOM 699 C CA . ARG A 1 91 ? -4.070 -11.512 4.290 1.00 89.62 91 ARG A CA 1
ATOM 700 C C . ARG A 1 91 ? -2.803 -11.191 3.522 1.00 89.62 91 ARG A C 1
ATOM 702 O O . ARG A 1 91 ? -1.751 -11.722 3.863 1.00 89.62 91 ARG A O 1
ATOM 709 N N . ASP A 1 92 ? -2.960 -10.430 2.453 1.00 91.62 92 ASP A N 1
ATOM 710 C CA . ASP A 1 92 ? -1.908 -10.064 1.521 1.00 91.62 92 ASP A CA 1
ATOM 711 C C . ASP A 1 92 ? -2.366 -8.814 0.770 1.00 91.62 92 ASP A C 1
ATOM 713 O O . ASP A 1 92 ? -3.575 -8.618 0.611 1.00 91.62 92 ASP A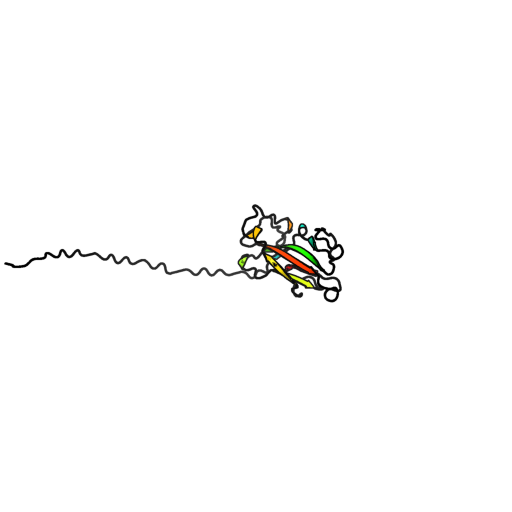 O 1
ATOM 717 N N . VAL A 1 93 ? -1.409 -7.998 0.345 1.00 93.44 93 VAL A N 1
ATOM 718 C CA . VAL A 1 93 ? -1.635 -6.835 -0.516 1.00 93.44 93 VAL A CA 1
ATOM 719 C C . VAL A 1 93 ? -0.611 -6.933 -1.624 1.00 93.44 93 VAL A C 1
ATOM 721 O O . VAL A 1 93 ? 0.585 -7.046 -1.352 1.00 93.44 93 VAL A O 1
ATOM 724 N N . TYR A 1 94 ? -1.057 -6.925 -2.870 1.00 93.69 94 TYR A N 1
ATOM 725 C CA . TYR A 1 94 ? -0.164 -7.169 -3.996 1.00 93.69 94 TYR A CA 1
ATOM 726 C C . TYR A 1 94 ? -0.505 -6.301 -5.196 1.00 93.69 94 TYR A C 1
ATOM 728 O O . TYR A 1 94 ? -1.619 -5.816 -5.368 1.00 93.69 94 TYR A O 1
ATOM 736 N N . VAL A 1 95 ? 0.488 -6.104 -6.051 1.00 90.69 95 VAL A N 1
ATOM 737 C CA . VAL A 1 95 ? 0.360 -5.377 -7.304 1.00 90.69 95 VAL A CA 1
ATOM 738 C C . VAL A 1 95 ? 0.087 -6.364 -8.426 1.00 90.69 95 VAL A C 1
ATOM 740 O O . VAL A 1 95 ? 0.832 -7.327 -8.629 1.00 90.69 95 VAL A O 1
ATOM 743 N N . THR A 1 96 ? -0.951 -6.079 -9.200 1.00 89.00 96 THR A N 1
ATOM 744 C CA . THR A 1 96 ? -1.269 -6.785 -10.434 1.00 89.00 96 THR A CA 1
ATOM 745 C C . THR A 1 96 ? -1.041 -5.897 -11.651 1.00 89.00 96 THR A C 1
ATOM 747 O O . THR A 1 96 ? -1.155 -4.664 -11.592 1.00 89.00 96 THR A O 1
ATOM 750 N N . ILE A 1 97 ? -0.713 -6.533 -12.778 1.00 84.94 97 ILE A N 1
ATOM 751 C CA . ILE A 1 97 ? -0.580 -5.858 -14.069 1.00 84.94 97 ILE A CA 1
ATOM 752 C C . ILE A 1 97 ? -1.424 -6.552 -15.123 1.00 84.94 97 ILE A C 1
ATOM 754 O O . ILE A 1 97 ? -1.296 -7.750 -15.369 1.00 84.94 97 ILE A O 1
ATOM 758 N N . GLY A 1 98 ? -2.241 -5.781 -15.839 1.00 83.44 98 GLY A N 1
ATOM 759 C CA . GLY A 1 98 ? -2.960 -6.339 -16.976 1.00 83.44 98 GLY A CA 1
ATOM 760 C C . GLY A 1 98 ? -3.621 -5.332 -17.897 1.00 83.44 98 GLY A C 1
ATOM 761 O O . GLY A 1 98 ? -3.595 -4.123 -17.697 1.00 83.44 98 GLY A O 1
ATOM 762 N N . THR A 1 99 ? -4.207 -5.855 -18.970 1.00 81.19 99 THR A N 1
ATOM 763 C CA . THR A 1 99 ? -4.852 -5.039 -20.017 1.00 81.19 99 THR A CA 1
ATOM 764 C C . THR A 1 99 ? -6.229 -4.511 -19.604 1.00 81.19 99 THR A C 1
ATOM 766 O O . THR A 1 99 ? -6.786 -3.632 -20.262 1.00 81.19 99 THR A O 1
ATOM 769 N N . THR A 1 100 ? -6.775 -5.023 -18.500 1.00 81.69 100 THR A N 1
ATOM 770 C CA . THR A 1 100 ? -8.051 -4.609 -17.918 1.00 81.69 100 THR A CA 1
ATOM 771 C C . THR A 1 100 ? -7.838 -3.997 -16.544 1.00 81.69 100 THR A C 1
ATOM 773 O O . THR A 1 100 ? -7.063 -4.513 -15.744 1.00 81.69 100 THR A O 1
ATOM 776 N N . GLN A 1 101 ? -8.556 -2.914 -16.263 1.00 77.69 101 GLN A N 1
ATOM 777 C CA . GLN A 1 101 ? -8.573 -2.300 -14.943 1.00 77.69 101 GLN A CA 1
ATOM 778 C C . GLN A 1 101 ? -9.379 -3.177 -13.971 1.00 77.69 101 GLN A C 1
ATOM 780 O O . GLN A 1 101 ? -10.554 -3.450 -14.228 1.00 77.69 101 GLN A O 1
ATOM 785 N N . GLY A 1 102 ? -8.759 -3.583 -12.861 1.00 71.75 102 GLY A N 1
ATOM 786 C CA . GLY A 1 102 ? -9.390 -4.347 -11.780 1.00 71.75 102 GLY A CA 1
ATOM 787 C C . GLY A 1 102 ? -8.866 -5.777 -11.634 1.00 71.75 102 GLY A C 1
ATOM 788 O O . GLY A 1 102 ? -7.927 -6.175 -12.318 1.00 71.75 102 GLY A O 1
ATOM 789 N N . ALA A 1 103 ? -9.516 -6.528 -10.742 1.00 76.12 103 ALA A N 1
ATOM 790 C CA . ALA A 1 103 ? -9.066 -7.838 -10.286 1.00 76.12 103 ALA A CA 1
ATOM 791 C C . ALA A 1 103 ? -8.999 -8.916 -11.376 1.00 76.12 103 ALA A C 1
ATOM 793 O O . ALA A 1 103 ? -9.824 -8.959 -12.296 1.00 76.12 103 ALA A O 1
ATOM 794 N N . GLY A 1 104 ? -8.065 -9.854 -11.196 1.00 71.06 104 GLY A N 1
ATOM 795 C CA . GLY A 1 104 ? -7.897 -11.034 -12.056 1.00 71.06 104 GLY A CA 1
ATOM 796 C C . GLY A 1 104 ? -6.739 -10.948 -13.051 1.00 71.06 104 GLY A C 1
ATOM 797 O O . GLY A 1 104 ? -6.643 -11.794 -13.941 1.00 71.06 104 GLY A O 1
ATOM 798 N N . ASN A 1 105 ? -5.883 -9.943 -12.895 1.00 82.88 105 ASN A N 1
ATOM 799 C CA . ASN A 1 105 ? -4.592 -9.853 -13.561 1.00 82.88 105 ASN A CA 1
ATOM 800 C C . ASN A 1 105 ? -3.536 -10.692 -12.815 1.00 82.88 105 ASN A C 1
ATOM 802 O O . ASN A 1 105 ? -3.752 -11.101 -11.672 1.00 82.88 105 ASN A O 1
ATOM 806 N N . ASP A 1 106 ? -2.405 -10.963 -13.466 1.00 84.69 106 ASP A N 1
ATOM 807 C CA . ASP A 1 106 ? -1.315 -11.709 -12.838 1.00 84.69 106 ASP A CA 1
ATOM 808 C C . ASP A 1 106 ? -0.650 -10.855 -11.746 1.00 84.69 106 ASP A C 1
ATOM 810 O O . ASP A 1 106 ? -0.509 -9.635 -11.881 1.00 84.69 106 ASP A O 1
ATOM 814 N N . ILE A 1 107 ? -0.286 -11.508 -10.639 1.00 87.38 107 ILE A N 1
ATOM 815 C CA . ILE A 1 107 ? 0.428 -10.878 -9.526 1.00 87.38 107 ILE A CA 1
ATOM 816 C C . ILE A 1 107 ? 1.883 -10.687 -9.938 1.00 87.38 107 ILE A C 1
ATOM 818 O O . ILE A 1 107 ? 2.558 -11.657 -10.284 1.00 87.38 107 ILE A O 1
ATOM 822 N N . GLU A 1 108 ? 2.365 -9.454 -9.837 1.00 88.69 108 GLU A N 1
ATOM 823 C CA . GLU A 1 108 ? 3.737 -9.092 -10.201 1.00 88.69 108 GLU A CA 1
ATOM 824 C C . GLU A 1 108 ? 4.622 -8.879 -8.971 1.00 88.69 108 GLU A C 1
ATOM 826 O O . GLU A 1 108 ? 5.793 -9.262 -8.963 1.00 88.69 108 GLU A O 1
ATOM 831 N N . SER A 1 109 ? 4.072 -8.301 -7.903 1.00 91.94 109 SER A N 1
ATOM 832 C CA . SER A 1 109 ? 4.810 -8.066 -6.663 1.00 91.94 109 SER A CA 1
ATOM 833 C C . SER A 1 109 ? 3.889 -7.997 -5.454 1.00 91.94 109 SER A C 1
ATOM 835 O O . SER A 1 109 ? 2.714 -7.677 -5.581 1.00 91.94 109 SER A O 1
ATOM 837 N N . ASN A 1 110 ? 4.433 -8.283 -4.273 1.00 93.50 110 ASN A N 1
ATOM 838 C CA . ASN A 1 110 ? 3.736 -8.053 -3.011 1.00 93.50 110 ASN A CA 1
ATOM 839 C C . ASN A 1 110 ? 4.091 -6.663 -2.476 1.00 93.50 110 ASN A C 1
ATOM 841 O O . ASN A 1 110 ? 5.192 -6.166 -2.727 1.00 93.50 110 ASN A O 1
ATOM 845 N N . CYS A 1 111 ? 3.163 -6.060 -1.743 1.00 95.25 111 CYS A N 1
ATOM 846 C CA . CYS A 1 111 ? 3.391 -4.842 -0.983 1.00 95.25 111 CYS A CA 1
ATOM 847 C C . CYS A 1 111 ? 3.760 -5.202 0.458 1.00 95.25 111 CYS A C 1
ATOM 849 O O . CYS A 1 111 ? 3.180 -6.109 1.060 1.00 95.25 111 CYS A O 1
ATOM 851 N N . ASP A 1 112 ? 4.715 -4.474 1.017 1.00 95.44 112 ASP A N 1
ATOM 852 C CA . ASP A 1 112 ? 5.174 -4.677 2.384 1.00 95.44 112 ASP A CA 1
ATOM 853 C C . ASP A 1 112 ? 4.400 -3.755 3.330 1.00 95.44 112 ASP A C 1
ATOM 855 O O . ASP A 1 112 ? 4.079 -2.621 2.986 1.00 95.44 112 ASP A O 1
ATOM 859 N N . LEU A 1 113 ? 4.073 -4.227 4.533 1.00 93.50 113 LEU A N 1
ATOM 860 C CA . LEU A 1 113 ? 3.463 -3.369 5.548 1.00 93.50 113 LEU A CA 1
ATOM 861 C C . LEU A 1 113 ? 4.453 -2.255 5.922 1.00 93.50 113 LEU A C 1
ATOM 863 O O . LEU A 1 113 ? 5.607 -2.547 6.239 1.00 93.50 113 LEU A O 1
ATOM 867 N N . ALA A 1 114 ? 3.998 -1.002 5.947 1.00 91.69 114 ALA A N 1
ATOM 868 C CA . ALA A 1 114 ? 4.803 0.129 6.399 1.00 91.69 114 ALA A CA 1
ATOM 869 C C . ALA A 1 114 ? 4.970 0.071 7.931 1.00 91.69 114 ALA A C 1
ATOM 871 O O . ALA A 1 114 ? 4.244 0.727 8.685 1.00 91.69 114 ALA A O 1
ATOM 872 N N . GLU A 1 115 ? 5.901 -0.769 8.400 1.00 85.75 115 GLU A N 1
ATOM 873 C CA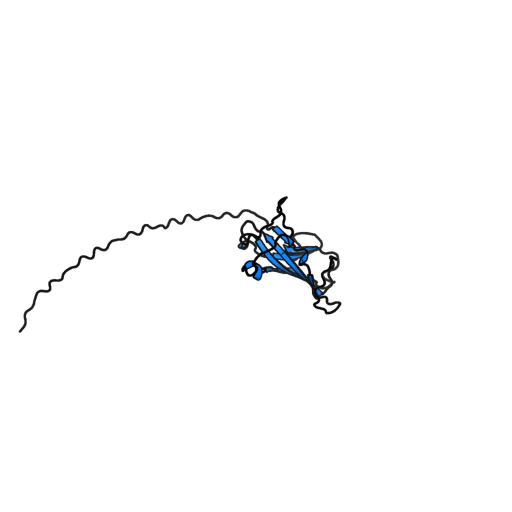 . GLU A 1 115 ? 6.082 -1.098 9.820 1.00 85.75 115 GLU A CA 1
ATOM 874 C C . GLU A 1 115 ? 6.312 0.138 10.698 1.00 85.75 115 GLU A C 1
ATOM 876 O O . GLU A 1 115 ? 5.766 0.196 11.799 1.00 85.75 115 GLU A O 1
ATOM 881 N N . ASP A 1 116 ? 7.042 1.141 10.203 1.00 79.75 116 ASP A N 1
ATOM 882 C CA . ASP A 1 116 ? 7.321 2.391 10.926 1.00 79.75 116 ASP A CA 1
ATOM 883 C C . ASP A 1 116 ? 6.022 3.128 11.312 1.00 79.75 116 ASP A C 1
ATOM 885 O O . ASP A 1 116 ? 5.907 3.717 12.391 1.00 79.75 116 ASP A O 1
ATOM 889 N N . ILE A 1 117 ? 5.004 3.062 10.447 1.00 79.00 117 ILE A N 1
ATOM 890 C CA . ILE A 1 117 ? 3.688 3.654 10.704 1.00 79.00 117 ILE A CA 1
ATOM 891 C C . ILE A 1 117 ? 2.899 2.774 11.676 1.00 79.00 117 ILE A C 1
ATOM 893 O O . ILE A 1 117 ? 2.329 3.273 12.644 1.00 79.00 117 ILE A O 1
ATOM 897 N N . TYR A 1 118 ? 2.896 1.460 11.447 1.00 77.75 118 TYR A N 1
ATOM 898 C CA . TYR A 1 118 ? 2.122 0.511 12.248 1.00 77.75 118 TYR A CA 1
ATOM 899 C C . TYR A 1 118 ? 2.616 0.389 13.699 1.00 77.75 118 TYR A C 1
ATOM 901 O O . TYR A 1 118 ? 1.824 0.203 14.618 1.00 77.75 118 TYR A O 1
ATOM 909 N N . GLN A 1 119 ? 3.924 0.515 13.934 1.00 81.81 119 GLN A N 1
ATOM 910 C CA . GLN A 1 119 ? 4.516 0.448 15.275 1.00 81.81 119 GLN A CA 1
ATOM 911 C C . GLN A 1 119 ? 4.399 1.772 16.054 1.00 81.81 119 GLN A C 1
ATOM 913 O O . GLN A 1 119 ? 4.894 1.866 17.181 1.00 81.81 119 GLN A O 1
ATOM 918 N N . GLY A 1 120 ? 3.735 2.783 15.480 1.00 77.75 120 GLY A N 1
ATOM 919 C CA . GLY A 1 120 ? 3.537 4.089 16.105 1.00 77.75 120 GLY A CA 1
ATOM 920 C C . GLY A 1 120 ? 4.818 4.920 16.199 1.00 77.75 120 GLY A C 1
ATOM 921 O O . GLY A 1 120 ? 4.925 5.777 17.077 1.00 77.75 120 GLY A O 1
ATOM 922 N N . GLU A 1 121 ? 5.810 4.671 15.334 1.00 81.31 121 GLU A N 1
ATOM 923 C CA . GLU A 1 121 ? 7.014 5.513 15.267 1.00 81.31 121 GLU A CA 1
ATOM 924 C C . GLU A 1 121 ? 6.723 6.872 14.608 1.00 81.31 121 GLU A C 1
ATOM 926 O O . GLU A 1 121 ? 7.471 7.836 14.792 1.00 81.31 121 GLU A O 1
ATOM 931 N N . VAL A 1 122 ? 5.605 6.967 13.882 1.00 81.06 122 VAL A N 1
ATOM 932 C CA . VAL A 1 122 ? 5.066 8.202 13.309 1.00 81.06 122 VAL A CA 1
ATOM 933 C C . VAL A 1 122 ? 4.013 8.789 14.253 1.00 81.06 122 VAL A C 1
ATOM 935 O O . VAL A 1 122 ? 3.016 8.142 14.556 1.00 81.06 122 VAL A O 1
ATOM 938 N N . GLU A 1 123 ? 4.226 10.029 14.715 1.00 77.81 123 GLU A N 1
ATOM 939 C CA . GLU A 1 123 ? 3.327 10.693 15.681 1.00 77.81 123 GLU A CA 1
ATOM 940 C C . GLU A 1 123 ? 1.921 10.972 15.118 1.00 77.81 123 GLU A C 1
ATOM 942 O O . GLU A 1 123 ? 0.956 10.997 15.880 1.00 77.81 123 GLU A O 1
ATOM 947 N N . GLU A 1 124 ? 1.798 11.198 13.807 1.00 84.19 124 GLU A N 1
ATOM 948 C CA . GLU A 1 124 ? 0.529 11.507 13.145 1.00 84.19 124 GLU A CA 1
ATOM 949 C C . GLU A 1 124 ? 0.533 10.986 11.703 1.00 84.19 124 GLU A C 1
ATOM 951 O O . GLU A 1 124 ? 1.432 11.299 10.917 1.00 84.19 124 GLU A O 1
ATOM 956 N N . VAL A 1 125 ? -0.479 10.190 11.354 1.00 88.38 125 VAL A N 1
ATOM 957 C CA . VAL A 1 125 ? -0.672 9.657 10.002 1.00 88.38 125 VAL A CA 1
ATOM 958 C C . VAL A 1 125 ? -1.693 10.523 9.276 1.00 88.38 125 VAL A C 1
ATOM 960 O O . VAL A 1 125 ? -2.892 10.432 9.538 1.00 88.38 125 VAL A O 1
ATOM 963 N N . ASP A 1 126 ? -1.224 11.351 8.343 1.00 91.75 126 ASP A N 1
ATOM 964 C CA . ASP A 1 126 ? -2.107 12.078 7.431 1.00 91.75 126 ASP A CA 1
ATOM 965 C C . ASP A 1 126 ? -2.656 11.108 6.378 1.00 91.75 126 ASP A C 1
ATOM 967 O O . ASP A 1 126 ? -1.941 10.691 5.459 1.00 91.75 126 ASP A O 1
ATOM 971 N N . ILE A 1 127 ? -3.924 10.719 6.533 1.00 94.06 127 ILE A N 1
ATOM 972 C CA . ILE A 1 127 ? -4.609 9.859 5.564 1.00 94.06 127 ILE A CA 1
ATOM 973 C C . ILE A 1 127 ? -5.263 10.642 4.427 1.00 94.06 127 ILE A C 1
ATOM 975 O O . ILE A 1 127 ? -5.680 10.036 3.440 1.00 94.06 127 ILE A O 1
ATOM 979 N N . GLU A 1 128 ? -5.355 11.973 4.512 1.00 93.44 128 GLU A N 1
ATOM 980 C CA . GLU A 1 128 ? -6.015 12.766 3.473 1.00 93.44 128 GLU A CA 1
ATOM 981 C C . GLU A 1 128 ? -5.249 12.728 2.146 1.00 93.44 128 GLU A C 1
ATOM 983 O O . GLU A 1 128 ? -5.873 12.864 1.088 1.00 93.44 128 GLU A O 1
ATOM 988 N N . ARG A 1 129 ? -3.934 12.466 2.188 1.00 92.12 129 ARG A N 1
ATOM 989 C CA . ARG A 1 129 ? -3.080 12.253 1.003 1.00 92.12 129 ARG A CA 1
ATOM 990 C C . ARG A 1 129 ? -3.505 11.063 0.138 1.00 92.12 129 ARG A C 1
ATOM 992 O O . ARG A 1 129 ? -3.350 11.103 -1.075 1.00 92.12 129 ARG A O 1
ATOM 999 N N . PHE A 1 130 ? -4.136 10.047 0.732 1.00 93.75 130 PHE A N 1
ATOM 1000 C CA . PHE A 1 130 ? -4.709 8.914 -0.009 1.00 93.75 130 PHE A CA 1
ATOM 1001 C C . PHE A 1 130 ? -6.084 9.242 -0.611 1.00 93.75 130 PHE A C 1
ATOM 1003 O O . PHE A 1 130 ? -6.674 8.426 -1.315 1.00 93.75 130 PHE A O 1
ATOM 1010 N N . ASN A 1 131 ? -6.638 10.418 -0.296 1.00 94.81 131 ASN A N 1
ATOM 1011 C CA . ASN A 1 131 ? -7.980 10.844 -0.680 1.00 94.81 131 ASN A CA 1
ATOM 1012 C C . ASN A 1 131 ? -9.084 9.779 -0.423 1.00 94.81 131 ASN A C 1
ATOM 1014 O O . ASN A 1 131 ? -9.868 9.477 -1.331 1.00 94.81 131 ASN A O 1
ATOM 1018 N N . PRO A 1 132 ? -9.168 9.192 0.789 1.00 95.81 132 PRO A N 1
ATOM 1019 C CA . PRO A 1 132 ? -10.044 8.058 1.060 1.00 95.81 132 PRO A CA 1
ATOM 1020 C C . PRO A 1 132 ? -11.520 8.458 1.181 1.00 95.81 132 PRO A C 1
ATOM 1022 O O . PRO A 1 132 ? -11.883 9.395 1.898 1.00 95.81 132 PRO A O 1
ATOM 1025 N N . PHE A 1 133 ? -12.392 7.696 0.515 1.00 94.94 133 PHE A N 1
ATOM 1026 C CA . PHE A 1 133 ? -13.847 7.856 0.580 1.00 94.94 133 PHE A CA 1
ATOM 1027 C C . PHE A 1 133 ? -14.561 6.518 0.738 1.00 94.94 133 PHE A C 1
ATOM 1029 O O . PHE A 1 133 ? -14.278 5.563 0.012 1.00 94.94 133 PHE A O 1
ATOM 1036 N N . ILE A 1 134 ? -15.571 6.496 1.607 1.00 92.50 134 ILE A N 1
ATOM 1037 C CA . ILE A 1 134 ? -16.540 5.404 1.714 1.00 92.50 134 ILE A CA 1
ATOM 1038 C C . ILE A 1 134 ? -17.907 5.952 1.303 1.00 92.50 134 ILE A C 1
ATOM 1040 O O . ILE A 1 134 ? -18.590 6.642 2.060 1.00 92.50 134 ILE A O 1
ATOM 1044 N N . GLY A 1 135 ? -18.316 5.664 0.067 1.00 91.69 135 GLY A N 1
ATOM 1045 C CA . GLY A 1 135 ? -19.515 6.272 -0.509 1.00 91.69 135 GLY A CA 1
ATOM 1046 C C . GLY A 1 135 ? -19.332 7.781 -0.699 1.00 91.69 135 GLY A C 1
ATOM 1047 O O . GLY A 1 135 ? -18.530 8.199 -1.527 1.00 91.69 135 GLY A O 1
ATOM 1048 N N . GLU A 1 136 ? -20.089 8.591 0.043 1.00 92.69 136 GLU A N 1
ATOM 1049 C CA . GLU A 1 136 ? -20.030 10.065 -0.010 1.00 92.69 136 GLU A CA 1
ATOM 1050 C C . GLU A 1 136 ? -19.238 10.679 1.160 1.00 92.69 136 GLU A C 1
ATOM 1052 O O . GLU A 1 136 ? -19.050 11.896 1.208 1.00 92.69 136 GLU A O 1
ATOM 1057 N N . GLU A 1 137 ? -18.778 9.861 2.110 1.00 94.50 137 GLU A N 1
ATOM 1058 C CA . GLU A 1 137 ? -18.058 10.307 3.303 1.00 94.50 137 GLU A CA 1
ATOM 1059 C C . GLU A 1 137 ? -16.546 10.207 3.094 1.00 94.50 137 GLU A C 1
ATOM 1061 O O . GLU A 1 137 ? -16.035 9.166 2.673 1.00 94.50 137 GLU A O 1
ATOM 1066 N N . ARG A 1 138 ? -15.836 11.302 3.380 1.00 95.31 138 ARG A N 1
ATOM 1067 C CA . ARG A 1 138 ? -14.372 11.346 3.371 1.00 95.31 138 ARG A CA 1
ATOM 1068 C C . ARG A 1 138 ? -13.849 10.855 4.715 1.00 95.31 138 ARG A C 1
ATOM 1070 O O . ARG A 1 138 ? -14.314 11.338 5.745 1.00 95.31 138 ARG A O 1
ATOM 1077 N N . LEU A 1 139 ? -12.857 9.971 4.699 1.00 95.62 139 LEU A N 1
ATOM 1078 C CA . LEU A 1 139 ? -12.137 9.603 5.916 1.00 95.62 139 LEU A CA 1
ATOM 1079 C C . LEU A 1 139 ? -11.067 10.659 6.216 1.00 95.62 139 LEU A C 1
ATOM 1081 O O . LEU A 1 139 ? -10.311 11.050 5.329 1.00 95.62 139 LEU A O 1
ATOM 1085 N N . THR A 1 140 ? -11.028 11.129 7.459 1.00 94.38 140 THR A N 1
ATOM 1086 C CA . THR A 1 140 ? -10.090 12.172 7.916 1.00 94.38 140 THR A CA 1
ATOM 1087 C C . THR A 1 140 ? -9.214 11.723 9.082 1.00 94.38 140 THR A C 1
ATOM 1089 O O . THR A 1 140 ? -8.283 12.428 9.444 1.00 94.38 140 THR A O 1
ATOM 1092 N N . GLU A 1 141 ? -9.511 10.572 9.688 1.00 94.00 141 GLU A N 1
ATOM 1093 C CA . GLU A 1 141 ? -8.791 10.029 10.841 1.00 94.00 141 GLU A CA 1
ATOM 1094 C C . GLU A 1 141 ? -8.312 8.607 10.531 1.00 94.00 141 GLU A C 1
ATOM 1096 O O . GLU A 1 141 ? -9.072 7.798 9.992 1.00 94.00 141 GLU A O 1
ATOM 1101 N N . TYR A 1 142 ? -7.051 8.319 10.861 1.00 94.06 142 TYR A N 1
ATOM 1102 C CA . TYR A 1 142 ? -6.471 6.982 10.762 1.00 94.06 142 TYR A CA 1
ATOM 1103 C C . TYR A 1 142 ? -6.911 6.122 11.949 1.00 94.06 142 TYR A C 1
ATOM 1105 O O . TYR A 1 142 ? -6.801 6.550 13.098 1.00 94.06 142 TYR A O 1
ATOM 1113 N N . ASP A 1 143 ? -7.371 4.907 11.666 1.00 93.88 143 ASP A N 1
ATOM 1114 C CA . ASP A 1 143 ? -7.743 3.913 12.672 1.00 93.88 143 ASP A CA 1
ATOM 1115 C C . ASP A 1 143 ? -6.799 2.710 12.570 1.00 93.88 143 ASP A C 1
ATOM 1117 O O . ASP A 1 143 ? -6.902 1.917 11.638 1.00 93.88 143 ASP A O 1
ATOM 1121 N N . GLU A 1 144 ? -5.878 2.575 13.524 1.00 92.56 144 GLU A N 1
ATOM 1122 C CA . GLU A 1 144 ? -4.859 1.514 13.540 1.00 92.56 144 GLU A CA 1
ATOM 1123 C C . GLU A 1 144 ? -5.435 0.094 13.666 1.00 92.56 144 GLU A C 1
ATOM 1125 O O . GLU A 1 144 ? -4.767 -0.874 13.295 1.00 92.56 144 GLU A O 1
ATOM 1130 N N . ASP A 1 145 ? -6.671 -0.042 14.159 1.00 93.00 145 ASP A N 1
ATOM 1131 C CA . ASP A 1 145 ? -7.323 -1.343 14.294 1.00 93.00 145 ASP A CA 1
ATOM 1132 C C . ASP A 1 145 ? -7.879 -1.827 12.949 1.00 93.00 145 ASP A C 1
ATOM 1134 O O . ASP A 1 145 ? -7.929 -3.032 12.704 1.00 93.00 145 ASP A O 1
ATOM 1138 N N . THR A 1 146 ? -8.304 -0.914 12.070 1.00 94.56 146 THR A N 1
ATOM 1139 C CA . THR A 1 146 ? -9.006 -1.251 10.816 1.00 94.56 146 THR A CA 1
ATOM 1140 C C . THR A 1 146 ? -8.257 -0.848 9.553 1.00 94.56 146 THR A C 1
ATOM 1142 O O . THR A 1 146 ? -8.619 -1.308 8.468 1.00 94.56 146 THR A O 1
ATOM 1145 N N . MET A 1 147 ? -7.215 -0.025 9.669 1.00 95.94 147 MET A N 1
ATOM 1146 C CA . MET A 1 147 ? -6.432 0.495 8.556 1.00 95.94 147 MET A CA 1
ATOM 1147 C C . MET A 1 147 ? -4.950 0.144 8.686 1.00 95.94 147 MET A C 1
ATOM 1149 O O . MET A 1 147 ? -4.393 0.081 9.779 1.00 95.94 147 MET A O 1
ATOM 1153 N N . ALA A 1 148 ? -4.300 -0.037 7.541 1.00 95.62 148 ALA A N 1
ATOM 1154 C CA . ALA A 1 148 ? -2.854 -0.153 7.430 1.00 95.62 148 ALA A CA 1
ATOM 1155 C C . ALA A 1 148 ? -2.351 0.499 6.147 1.00 95.62 148 ALA A C 1
ATOM 1157 O O . ALA A 1 148 ? -3.048 0.541 5.133 1.00 95.62 148 ALA A O 1
ATOM 1158 N N . ILE A 1 149 ? -1.115 0.986 6.196 1.00 95.56 149 ILE A N 1
ATOM 1159 C CA . ILE A 1 149 ? -0.412 1.506 5.028 1.00 95.56 149 ILE A CA 1
ATOM 1160 C C . ILE A 1 149 ? 0.594 0.459 4.562 1.00 95.56 149 ILE A C 1
ATOM 1162 O O . ILE A 1 149 ? 1.312 -0.119 5.376 1.00 95.56 149 ILE A O 1
ATOM 1166 N N . TYR A 1 150 ? 0.639 0.230 3.254 1.00 95.88 150 TYR A N 1
ATOM 1167 C CA . TYR A 1 150 ? 1.576 -0.687 2.618 1.00 95.88 150 TYR A CA 1
ATOM 1168 C C . TYR A 1 150 ? 2.437 0.058 1.601 1.00 95.88 150 TYR A C 1
ATOM 1170 O O . TYR A 1 150 ? 1.943 0.905 0.853 1.00 95.88 150 TYR A O 1
ATOM 1178 N N . ASP A 1 151 ? 3.717 -0.290 1.571 1.00 94.25 151 ASP A N 1
ATOM 1179 C CA . ASP A 1 151 ? 4.692 0.132 0.579 1.00 94.25 151 ASP A CA 1
ATOM 1180 C C . ASP A 1 151 ? 4.686 -0.873 -0.575 1.00 94.25 151 ASP A C 1
ATOM 1182 O O . ASP A 1 151 ? 5.089 -2.030 -0.439 1.00 94.25 151 ASP A O 1
ATOM 1186 N N . CYS A 1 152 ? 4.210 -0.434 -1.733 1.00 93.31 152 CYS A N 1
ATOM 1187 C CA . CYS A 1 152 ? 4.193 -1.233 -2.945 1.00 93.31 152 CYS A CA 1
ATOM 1188 C C . CYS A 1 152 ? 5.396 -0.878 -3.817 1.00 93.31 152 CYS A C 1
ATOM 1190 O O . CYS A 1 152 ? 5.690 0.296 -4.047 1.00 93.31 152 CYS A O 1
ATOM 1192 N N . ALA A 1 153 ? 6.057 -1.899 -4.359 1.00 92.00 153 ALA A N 1
ATOM 1193 C CA . ALA A 1 153 ? 7.130 -1.736 -5.328 1.00 92.00 153 ALA A CA 1
ATOM 1194 C C . ALA A 1 153 ? 6.859 -2.605 -6.552 1.00 92.00 153 ALA A C 1
ATOM 1196 O O . ALA A 1 153 ? 6.572 -3.793 -6.429 1.00 92.00 153 ALA A O 1
ATOM 1197 N N . LEU A 1 154 ? 7.000 -2.035 -7.742 1.00 89.81 154 LEU A N 1
ATOM 1198 C CA . LEU A 1 154 ? 6.881 -2.747 -9.005 1.00 89.81 154 LEU A CA 1
ATOM 1199 C C . LEU A 1 154 ? 8.127 -2.513 -9.846 1.00 89.81 154 LEU A C 1
ATOM 1201 O O . LEU A 1 154 ? 8.476 -1.370 -10.131 1.00 89.81 154 LEU A O 1
ATOM 1205 N N . SER A 1 155 ? 8.761 -3.593 -10.297 1.00 87.62 155 SER A N 1
ATOM 1206 C CA . SER A 1 155 ? 9.824 -3.523 -11.301 1.00 87.62 155 SER A CA 1
ATOM 1207 C C . SER A 1 155 ? 9.268 -3.916 -12.662 1.00 87.62 155 SER A C 1
ATOM 1209 O O . SER A 1 155 ? 8.686 -4.985 -12.815 1.00 87.62 155 SER A O 1
ATOM 1211 N N . VAL A 1 156 ? 9.432 -3.041 -13.650 1.00 82.81 156 VAL A N 1
ATOM 1212 C CA . VAL A 1 156 ? 8.923 -3.265 -15.004 1.00 82.81 156 VAL A CA 1
ATOM 1213 C C . VAL A 1 156 ? 9.836 -4.241 -15.732 1.00 82.81 156 VAL A C 1
ATOM 1215 O O . VAL A 1 156 ? 10.997 -3.941 -16.019 1.00 82.81 156 VAL A O 1
ATOM 1218 N N . GLU A 1 157 ? 9.295 -5.415 -16.031 1.00 79.75 157 GLU A N 1
ATOM 1219 C CA . GLU A 1 157 ? 9.968 -6.476 -16.772 1.00 79.75 157 GLU A CA 1
ATOM 1220 C C . GLU A 1 157 ? 10.105 -6.146 -18.271 1.00 79.75 157 GLU A C 1
ATOM 1222 O O . GLU A 1 157 ? 9.704 -5.088 -18.765 1.00 79.75 157 GLU A O 1
ATOM 1227 N N . THR A 1 158 ? 10.737 -7.055 -19.019 1.00 68.44 158 THR A N 1
ATOM 1228 C CA . THR A 1 158 ? 11.122 -6.798 -20.413 1.00 68.44 158 THR A CA 1
ATOM 1229 C C . THR A 1 158 ? 9.953 -6.448 -21.338 1.00 68.44 158 THR A C 1
ATOM 1231 O O . THR A 1 158 ? 8.843 -6.964 -21.216 1.00 68.44 158 THR A O 1
ATOM 1234 N N . SER A 1 159 ? 10.223 -5.654 -22.376 1.00 63.53 159 SER A N 1
ATOM 1235 C CA . SER A 1 159 ? 9.229 -5.308 -23.411 1.00 63.53 159 SER A CA 1
ATOM 1236 C C . SER A 1 159 ? 8.576 -6.515 -24.110 1.00 63.53 159 SER A C 1
ATOM 1238 O O . SER A 1 159 ? 7.512 -6.369 -24.711 1.00 63.53 159 SER A O 1
ATOM 1240 N N . ALA A 1 160 ? 9.173 -7.710 -24.027 1.00 64.50 160 ALA A N 1
ATOM 1241 C CA . ALA A 1 160 ? 8.584 -8.948 -24.536 1.00 64.50 160 ALA A CA 1
ATOM 1242 C C . ALA A 1 160 ? 7.404 -9.463 -23.687 1.00 64.50 160 ALA A C 1
ATOM 1244 O O . ALA A 1 160 ? 6.533 -10.139 -24.235 1.00 64.50 160 ALA A O 1
ATOM 1245 N N . SER A 1 161 ? 7.367 -9.150 -22.388 1.00 65.12 161 SER A N 1
ATOM 1246 C CA . SER A 1 161 ? 6.278 -9.498 -21.462 1.00 65.12 161 SER A CA 1
ATOM 1247 C C . SER A 1 161 ? 5.309 -8.338 -21.205 1.00 65.12 161 SER A C 1
ATOM 1249 O O . SER A 1 161 ? 4.182 -8.589 -20.792 1.00 65.12 161 SER A O 1
ATOM 1251 N N . MET A 1 162 ? 5.703 -7.094 -21.507 1.00 69.06 162 MET A N 1
ATOM 1252 C CA . MET A 1 162 ? 4.924 -5.884 -21.194 1.00 69.06 162 MET A CA 1
ATOM 1253 C C . MET A 1 162 ? 4.665 -4.981 -22.416 1.00 69.06 162 MET A C 1
ATOM 1255 O O . MET A 1 162 ? 4.764 -3.756 -22.342 1.00 69.06 162 MET A O 1
ATOM 1259 N N . TYR A 1 163 ? 4.335 -5.559 -23.578 1.00 69.50 163 TYR A N 1
ATOM 1260 C CA . TYR A 1 163 ? 4.033 -4.772 -24.783 1.00 69.50 163 TYR A CA 1
ATOM 1261 C C . TYR A 1 163 ? 2.592 -4.239 -24.790 1.00 69.50 163 TYR A C 1
ATOM 1263 O O . TYR A 1 163 ? 1.650 -4.993 -25.028 1.00 69.50 163 TYR A O 1
ATOM 1271 N N . GLY A 1 164 ? 2.423 -2.928 -24.610 1.00 72.56 164 GLY A N 1
ATOM 1272 C CA . GLY A 1 164 ? 1.126 -2.253 -24.716 1.00 72.56 164 GLY A CA 1
ATOM 1273 C C . GLY A 1 164 ? 0.824 -1.342 -23.532 1.00 72.56 164 GLY A C 1
ATOM 1274 O O . GLY A 1 164 ? 1.702 -1.026 -22.734 1.00 72.56 164 GLY A O 1
ATOM 1275 N N . GLU A 1 165 ? -0.425 -0.893 -23.447 1.00 74.12 165 GLU A N 1
ATOM 1276 C CA . GLU A 1 165 ? -0.932 -0.180 -22.276 1.00 74.12 165 GLU A CA 1
ATOM 1277 C C . GLU A 1 165 ? -1.410 -1.199 -21.243 1.00 74.12 165 GLU A C 1
ATOM 1279 O O . GLU A 1 165 ? -2.217 -2.079 -21.555 1.00 74.12 165 GLU A O 1
ATOM 1284 N N . TYR A 1 166 ? -0.912 -1.060 -20.018 1.00 79.88 166 TYR A N 1
ATOM 1285 C CA . TYR A 1 166 ? -1.286 -1.897 -18.891 1.00 79.88 166 TYR A CA 1
ATOM 1286 C C . TYR A 1 166 ? -1.756 -1.034 -17.726 1.00 79.88 166 TYR A C 1
ATOM 1288 O O . TYR A 1 166 ? -1.262 0.072 -17.500 1.00 79.88 166 TYR A O 1
ATOM 1296 N N . TRP A 1 167 ? -2.706 -1.575 -16.980 1.00 81.06 167 TRP A N 1
ATOM 1297 C CA . TRP A 1 167 ? -3.143 -1.056 -15.699 1.00 81.06 167 TRP A CA 1
ATOM 1298 C C . TRP A 1 167 ? -2.296 -1.691 -14.608 1.00 81.06 167 TRP A C 1
ATOM 1300 O O . TRP A 1 167 ? -2.146 -2.909 -14.585 1.00 81.06 167 TRP A O 1
ATOM 1310 N N . VAL A 1 168 ? -1.763 -0.849 -13.728 1.00 84.00 168 VAL A N 1
ATOM 1311 C CA . VAL A 1 168 ? -1.106 -1.256 -12.485 1.00 84.00 168 VAL A CA 1
ATOM 1312 C C . VAL A 1 168 ? -2.102 -0.995 -11.366 1.00 84.00 168 VAL A C 1
ATOM 1314 O O . VAL A 1 168 ? -2.587 0.133 -11.240 1.00 84.00 168 VAL A O 1
ATOM 1317 N N . VAL A 1 169 ? -2.449 -2.031 -10.610 1.00 85.81 169 VAL A N 1
ATOM 1318 C CA . VAL A 1 169 ? -3.463 -1.961 -9.551 1.00 85.81 169 VAL A CA 1
ATOM 1319 C C . VAL A 1 169 ? -2.928 -2.683 -8.321 1.00 85.81 169 VAL A C 1
ATOM 1321 O O . VAL A 1 169 ? -2.354 -3.756 -8.456 1.00 85.81 169 VAL A O 1
ATOM 1324 N N . ALA A 1 170 ? -3.091 -2.088 -7.140 1.00 87.31 170 ALA A N 1
ATOM 1325 C CA . ALA A 1 170 ? -2.901 -2.793 -5.877 1.00 87.31 170 ALA A CA 1
ATOM 1326 C C . ALA A 1 170 ? -4.239 -3.418 -5.446 1.00 87.31 170 ALA A C 1
ATOM 1328 O O . ALA A 1 170 ? -5.282 -2.770 -5.584 1.00 87.31 170 ALA A O 1
ATOM 1329 N N . GLU A 1 171 ? -4.203 -4.658 -4.963 1.00 85.56 171 GLU A N 1
ATOM 1330 C CA . GLU A 1 171 ? -5.359 -5.485 -4.580 1.00 85.56 171 GLU A CA 1
ATOM 1331 C C . GLU A 1 171 ? -5.147 -6.173 -3.231 1.00 85.56 171 GLU A C 1
ATOM 1333 O O . GLU A 1 171 ? -3.977 -6.479 -2.898 1.00 85.56 171 GLU A O 1
#

Foldseek 3Di:
DDDDDDDPPPPPPDPPPPPPDPPPVPPPPPPDDFDPDDKDKFWQLVFWWWQADPVVRDRDTDDDPDPDDDAFIKIKTKMKIFDPRWPVPCDFKFKFKDPDPDPDGDTQGTWAFPVCVLVCVDVADQPCSSVDDDVPDTDGHDDSGTMTMTMYMGHHHDCVVVPDDMDIDMD

pLDDT: mean 77.94, std 15.28, range [39.81, 96.38]

Sequence (171 aa):
MKLLNTIIVLLVLSTAALANTPSTGGGVGVVVETEDFVPLIWMDDDTRVVRHNPADGSWQLVERISNYAFEGETIEWQVLVMDKNGVEKIRDVYVTIGTTQGAGNDIESNCDLAEDIYQGEVEEVDIERFNPFIGEERLTEYDEDTMAIYDCALSVETSASMYGEYWVVAE

Secondary structure (DSSP, 8-state):
--------------------------------PPP--PPEEEE-TTS-EEEEBTTTTB---B--SS----TT-EEEEEEEEE-TT-GGG----EEEEESSSSSSSEEEEEEEE-HHHHTT-SS----GGG--EETTEEP-S--TTTEEEEEEEEE---TTT--S--EEEE-

Radius of gyration: 31.28 Å; chains: 1; bounding box: 42×59×110 Å